Protein AF-A0A7D4UAX0-F1 (afdb_monomer)

Structure (mmCIF, N/CA/C/O backbone):
data_AF-A0A7D4UAX0-F1
#
_entry.id   AF-A0A7D4UAX0-F1
#
loop_
_atom_site.group_PDB
_atom_site.id
_atom_site.type_symbol
_atom_site.label_atom_id
_atom_site.label_alt_id
_atom_site.label_comp_id
_atom_site.label_asym_id
_atom_site.label_entity_id
_atom_site.label_seq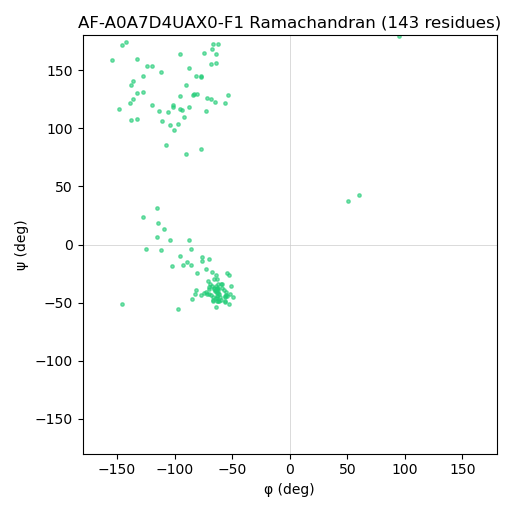_id
_atom_site.pdbx_PDB_ins_code
_atom_site.Cartn_x
_atom_site.Cartn_y
_atom_site.Cartn_z
_atom_site.occupancy
_atom_site.B_iso_or_equiv
_atom_site.auth_seq_id
_atom_site.auth_comp_id
_atom_site.auth_asym_id
_atom_site.auth_atom_id
_atom_site.pdbx_PDB_model_num
ATOM 1 N N . MET A 1 1 ? -8.454 -6.623 4.254 1.00 86.38 1 MET A N 1
ATOM 2 C CA . MET A 1 1 ? -8.194 -5.304 4.872 1.00 86.38 1 MET A CA 1
ATOM 3 C C . MET A 1 1 ? -7.382 -4.370 3.977 1.00 86.38 1 MET A C 1
ATOM 5 O O . MET A 1 1 ? -7.781 -3.227 3.828 1.00 86.38 1 MET A O 1
ATOM 9 N N . ILE A 1 2 ? -6.263 -4.791 3.377 1.00 95.50 2 ILE A N 1
ATOM 10 C CA . ILE A 1 2 ? -5.575 -3.986 2.348 1.00 95.50 2 ILE A CA 1
ATOM 11 C C . ILE A 1 2 ? -6.137 -4.374 0.982 1.00 95.50 2 ILE A C 1
ATOM 13 O O . ILE A 1 2 ? -6.383 -5.553 0.738 1.00 95.50 2 ILE A O 1
ATOM 17 N N . GLY A 1 3 ? -6.386 -3.392 0.125 1.00 96.31 3 GLY A N 1
ATOM 18 C CA . GLY A 1 3 ? -6.775 -3.619 -1.260 1.00 96.31 3 GLY A CA 1
ATOM 19 C C . GLY A 1 3 ? -5.970 -2.744 -2.200 1.00 96.31 3 GLY A C 1
ATOM 20 O O . GLY A 1 3 ? -5.427 -1.712 -1.803 1.00 96.31 3 GLY A O 1
ATOM 21 N N . TYR A 1 4 ? -5.936 -3.151 -3.462 1.00 97.50 4 TYR A N 1
ATOM 22 C CA . TYR A 1 4 ? -5.143 -2.503 -4.492 1.00 97.50 4 TYR A CA 1
ATOM 23 C C . TYR A 1 4 ? -6.010 -2.159 -5.699 1.00 97.50 4 TYR A C 1
ATOM 25 O O . TYR A 1 4 ? -6.932 -2.891 -6.054 1.00 97.50 4 TYR A O 1
ATOM 33 N N . TYR A 1 5 ? -5.706 -1.034 -6.330 1.00 96.25 5 TYR A N 1
ATOM 34 C CA . TYR A 1 5 ? -6.301 -0.582 -7.580 1.00 96.25 5 TYR A CA 1
ATOM 35 C C . TYR A 1 5 ? -5.192 -0.008 -8.457 1.00 96.25 5 TYR A C 1
ATOM 37 O O . TYR A 1 5 ? -4.342 0.724 -7.959 1.00 96.25 5 TYR A O 1
ATOM 45 N N . ILE A 1 6 ? -5.201 -0.323 -9.751 1.00 95.12 6 ILE A N 1
ATOM 46 C CA . ILE A 1 6 ? -4.217 0.175 -10.714 1.00 95.12 6 ILE A CA 1
ATOM 47 C C . ILE A 1 6 ? -4.959 0.975 -11.784 1.00 95.12 6 ILE A C 1
ATOM 49 O O . ILE A 1 6 ? -5.820 0.443 -12.479 1.00 95.12 6 ILE A O 1
ATOM 53 N N . SER A 1 7 ? -4.605 2.251 -11.914 1.00 92.75 7 SER A N 1
ATOM 54 C CA . SER A 1 7 ? -4.995 3.131 -13.011 1.00 92.75 7 SER A CA 1
ATOM 55 C C . SER A 1 7 ? -3.832 3.244 -13.985 1.00 92.75 7 SER A C 1
ATOM 57 O O . SER A 1 7 ? -2.767 3.747 -13.628 1.00 92.75 7 SER A O 1
ATOM 59 N N . CYS A 1 8 ? -4.039 2.806 -15.217 1.00 87.56 8 CYS A N 1
ATOM 60 C CA . CYS A 1 8 ? -3.039 2.812 -16.276 1.00 87.56 8 CYS A CA 1
ATOM 61 C C . CYS A 1 8 ? -3.739 2.864 -17.639 1.00 87.56 8 CYS A 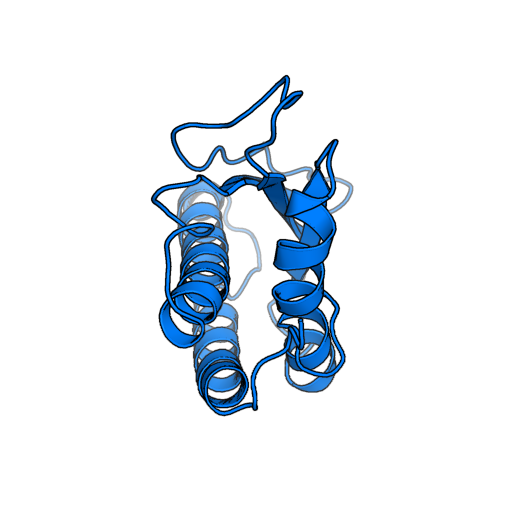C 1
ATOM 63 O O . CYS A 1 8 ? -4.911 2.498 -17.740 1.00 87.56 8 CYS A O 1
ATOM 65 N N . SER A 1 9 ? -3.034 3.311 -18.675 1.00 75.12 9 SER A N 1
ATOM 66 C CA . SER A 1 9 ? -3.597 3.470 -20.023 1.00 75.12 9 SER A CA 1
ATOM 67 C C . SER A 1 9 ? -2.831 2.738 -21.129 1.00 75.12 9 SER A C 1
ATOM 69 O O . SER A 1 9 ? -3.313 2.728 -22.255 1.00 75.12 9 SER A O 1
ATOM 71 N N . ASP A 1 10 ? -1.702 2.089 -20.818 1.00 80.25 10 ASP A N 1
ATOM 72 C CA . ASP A 1 10 ? -0.757 1.550 -21.810 1.00 80.25 10 ASP A CA 1
ATOM 73 C C . ASP A 1 10 ? -0.140 0.201 -21.389 1.00 80.25 10 ASP A C 1
ATOM 75 O O . ASP A 1 10 ? -0.301 -0.233 -20.248 1.00 80.25 10 ASP A O 1
ATOM 79 N N . GLU A 1 11 ? 0.640 -0.416 -22.287 1.00 77.25 11 GLU A N 1
ATOM 80 C CA . GLU A 1 11 ? 1.391 -1.682 -22.100 1.00 77.25 11 GLU A CA 1
ATOM 81 C C . GLU A 1 11 ? 2.298 -1.687 -20.857 1.00 77.25 11 GLU A C 1
ATOM 83 O O . GLU A 1 11 ? 2.530 -2.723 -20.239 1.00 77.25 11 GLU A O 1
ATOM 88 N N . VAL A 1 12 ? 2.738 -0.507 -20.407 1.00 80.25 12 VAL A N 1
ATOM 89 C CA . VAL A 1 12 ? 3.483 -0.315 -19.148 1.00 80.25 12 VAL A CA 1
ATOM 90 C C . VAL A 1 12 ? 2.726 -0.889 -17.940 1.00 80.25 12 VAL A C 1
ATOM 92 O O . VAL A 1 12 ? 3.315 -1.273 -16.928 1.00 80.25 12 VAL A O 1
ATOM 95 N N . CYS A 1 13 ? 1.403 -0.991 -18.044 1.00 83.88 13 CYS A N 1
ATOM 96 C CA . CYS A 1 13 ? 0.569 -1.592 -17.024 1.00 83.88 13 CYS A CA 1
ATOM 97 C C . CYS A 1 13 ? 0.789 -3.093 -16.862 1.00 83.88 13 CYS A C 1
ATOM 99 O O . CYS A 1 13 ? 0.718 -3.602 -15.744 1.00 83.88 13 CYS A O 1
ATOM 101 N N . ASP A 1 14 ? 1.059 -3.795 -17.958 1.00 87.56 14 ASP A N 1
ATOM 102 C CA . ASP A 1 14 ? 1.270 -5.240 -17.937 1.00 87.56 14 ASP A CA 1
ATOM 103 C C . ASP A 1 14 ? 2.618 -5.592 -17.301 1.00 87.56 14 ASP A C 1
ATOM 105 O O . ASP A 1 14 ? 2.757 -6.663 -16.718 1.00 87.56 14 ASP A O 1
ATOM 109 N N . MET A 1 15 ? 3.548 -4.631 -17.262 1.00 88.69 15 MET A N 1
ATOM 110 C CA . MET A 1 15 ? 4.745 -4.712 -16.430 1.00 88.69 15 MET A CA 1
ATOM 111 C C . MET A 1 15 ? 4.431 -4.523 -14.938 1.00 88.69 15 MET A C 1
ATOM 113 O O . MET A 1 15 ? 4.986 -5.233 -14.115 1.00 88.69 15 MET A O 1
ATOM 117 N N . PHE A 1 16 ? 3.544 -3.601 -14.540 1.00 93.31 16 PHE A N 1
ATOM 118 C CA . PHE A 1 16 ? 3.290 -3.331 -13.110 1.00 93.31 16 PHE A CA 1
ATOM 119 C C . PHE A 1 16 ? 2.329 -4.335 -12.445 1.00 93.31 16 PHE A C 1
ATOM 121 O O . PHE A 1 16 ? 2.529 -4.725 -11.294 1.00 93.31 16 PHE A O 1
ATOM 128 N N . LYS A 1 17 ? 1.276 -4.773 -13.150 1.00 94.06 17 LYS A N 1
ATOM 129 C CA . LYS A 1 17 ? 0.224 -5.652 -12.599 1.00 94.06 17 LYS A CA 1
ATOM 130 C C . LYS A 1 17 ? 0.757 -6.919 -11.912 1.00 94.06 17 LYS A C 1
ATOM 132 O O . LYS A 1 17 ? 0.226 -7.234 -10.846 1.00 94.06 17 LYS A O 1
ATOM 137 N N . PRO A 1 18 ? 1.761 -7.649 -12.439 1.00 94.50 18 PRO A N 1
ATOM 138 C CA . PRO A 1 18 ? 2.213 -8.899 -11.827 1.00 94.50 18 PRO A CA 1
ATOM 139 C C . PRO A 1 18 ? 2.801 -8.726 -10.424 1.00 94.50 18 PRO A C 1
ATOM 141 O O . PRO A 1 18 ? 2.632 -9.608 -9.585 1.00 94.50 18 PRO A O 1
ATOM 144 N N . TYR A 1 19 ? 3.398 -7.571 -10.120 1.00 95.38 19 TYR A N 1
ATOM 145 C CA . TYR A 1 19 ? 3.893 -7.259 -8.774 1.00 95.38 19 TYR A CA 1
ATOM 146 C C . TYR A 1 19 ? 2.759 -7.099 -7.754 1.00 95.38 19 TYR A C 1
ATOM 148 O O . TYR A 1 19 ? 2.962 -7.291 -6.558 1.00 95.38 19 TYR A O 1
ATOM 156 N N . VAL A 1 20 ? 1.544 -6.781 -8.213 1.00 95.69 20 VAL A N 1
ATOM 157 C CA . VAL A 1 20 ? 0.366 -6.663 -7.349 1.00 95.69 20 VAL A CA 1
ATOM 158 C C . VAL A 1 20 ? -0.457 -7.948 -7.361 1.00 95.69 20 VAL A C 1
ATOM 160 O O . VAL A 1 20 ? -0.663 -8.533 -6.304 1.00 95.69 20 VAL A O 1
ATOM 163 N N . TRP A 1 21 ? -0.883 -8.419 -8.535 1.00 94.69 21 TRP A N 1
ATOM 164 C CA . TRP A 1 21 ? -1.854 -9.515 -8.698 1.00 94.69 21 TRP A CA 1
ATOM 165 C C . TRP A 1 21 ? -1.300 -10.772 -9.372 1.00 94.69 21 TRP A C 1
ATOM 167 O O . TRP A 1 21 ? -2.058 -11.690 -9.680 1.00 94.69 21 TRP A O 1
ATOM 177 N N . GLY A 1 22 ? 0.004 -10.836 -9.637 1.00 91.75 22 GLY A N 1
ATOM 178 C CA . GLY A 1 22 ? 0.623 -12.056 -10.143 1.00 91.75 22 GLY A CA 1
ATOM 179 C C . GLY A 1 22 ? 0.506 -13.211 -9.144 1.00 91.75 22 GLY A C 1
ATOM 180 O O . GLY A 1 22 ? 0.131 -13.033 -7.980 1.00 91.75 22 GLY A O 1
ATOM 181 N N . LYS A 1 23 ? 0.905 -14.411 -9.577 1.00 90.25 23 LYS A N 1
ATOM 182 C CA . LYS A 1 23 ? 0.948 -15.611 -8.719 1.00 90.25 23 LYS A CA 1
ATOM 183 C C . LYS A 1 23 ? 1.699 -15.365 -7.402 1.00 90.25 23 LYS A C 1
ATOM 185 O O . LYS A 1 23 ? 1.308 -15.890 -6.367 1.00 90.25 23 LYS A O 1
ATOM 190 N N . HIS A 1 24 ? 2.749 -14.550 -7.465 1.00 90.69 24 HIS A N 1
ATOM 191 C CA . HIS A 1 24 ? 3.554 -14.125 -6.322 1.00 90.69 24 HIS A CA 1
ATOM 192 C C . HIS A 1 24 ? 3.444 -12.617 -6.053 1.00 90.69 24 HIS A C 1
ATOM 194 O O . HIS A 1 24 ? 4.306 -12.061 -5.389 1.00 90.69 24 HIS A O 1
ATOM 200 N N . GLY A 1 25 ? 2.412 -11.949 -6.580 1.00 93.75 25 GLY A N 1
ATOM 201 C CA . GLY A 1 25 ? 2.159 -10.525 -6.358 1.00 93.75 25 GLY A CA 1
ATOM 202 C C . GLY A 1 25 ? 1.756 -10.227 -4.912 1.00 93.75 25 GLY A C 1
ATOM 203 O O . GLY A 1 25 ? 1.219 -11.095 -4.220 1.00 93.75 25 GLY A O 1
ATOM 204 N N . ILE A 1 26 ? 1.991 -8.996 -4.451 1.00 95.19 26 ILE A N 1
ATOM 205 C CA . ILE A 1 26 ? 1.802 -8.635 -3.041 1.00 95.19 26 ILE A CA 1
ATOM 206 C C . ILE A 1 26 ? 0.363 -8.869 -2.558 1.00 95.19 26 ILE A C 1
ATOM 208 O O . ILE A 1 26 ? 0.176 -9.333 -1.441 1.00 95.19 26 ILE A O 1
ATOM 212 N N . ASP A 1 27 ? -0.658 -8.614 -3.385 1.00 95.56 27 ASP A N 1
ATOM 213 C CA . ASP A 1 27 ? -2.066 -8.823 -3.014 1.00 95.56 27 ASP A CA 1
ATOM 214 C C . ASP A 1 27 ? -2.343 -10.304 -2.747 1.00 95.56 27 ASP A C 1
ATOM 216 O O . ASP A 1 27 ? -3.000 -10.652 -1.766 1.00 95.56 27 ASP A O 1
ATOM 220 N N . THR A 1 28 ? -1.785 -11.175 -3.590 1.00 92.62 28 THR A N 1
ATOM 221 C CA . THR A 1 28 ? -1.898 -12.628 -3.456 1.00 92.62 28 THR A CA 1
ATOM 222 C C . THR A 1 28 ? -1.270 -13.096 -2.146 1.00 92.62 28 THR A C 1
ATOM 224 O O . THR A 1 28 ? -1.916 -13.813 -1.385 1.00 92.62 28 THR A O 1
ATOM 227 N N . VAL A 1 29 ? -0.046 -12.648 -1.843 1.00 93.06 29 VAL A N 1
ATOM 228 C CA . VAL A 1 29 ? 0.657 -13.045 -0.613 1.00 93.06 29 VAL A CA 1
ATOM 229 C C . VAL A 1 29 ? -0.053 -12.488 0.630 1.00 93.06 29 VAL A C 1
ATOM 231 O O . VAL A 1 29 ? -0.307 -13.223 1.583 1.00 93.06 29 VAL A O 1
ATOM 234 N N . MET A 1 30 ? -0.457 -11.215 0.612 1.00 93.94 30 MET A N 1
ATOM 235 C CA . MET A 1 30 ? -1.133 -10.566 1.743 1.00 93.94 30 MET A CA 1
ATOM 236 C C . MET A 1 30 ? -2.485 -11.209 2.068 1.00 93.94 30 MET A C 1
ATOM 238 O O . MET A 1 30 ? -2.830 -11.341 3.239 1.00 93.94 30 MET A O 1
ATOM 242 N N . LYS A 1 31 ? -3.252 -11.639 1.060 1.00 91.81 31 LYS A N 1
ATOM 243 C CA . LYS A 1 31 ? -4.541 -12.323 1.272 1.00 91.81 31 LYS A CA 1
ATOM 244 C C . LYS A 1 31 ? -4.407 -13.685 1.946 1.00 91.81 31 LYS A C 1
ATOM 246 O O . LYS A 1 31 ? -5.347 -14.107 2.612 1.00 91.81 31 LYS A O 1
ATOM 251 N N . ILE A 1 32 ? -3.284 -14.370 1.741 1.00 89.00 32 ILE A N 1
ATOM 252 C CA . ILE A 1 32 ? -3.023 -15.689 2.326 1.00 89.00 32 ILE A CA 1
ATOM 253 C C . ILE A 1 32 ? -2.522 -15.543 3.766 1.00 89.00 32 ILE A C 1
ATOM 255 O O . ILE A 1 32 ? -2.953 -16.281 4.646 1.00 89.00 32 ILE A O 1
ATOM 259 N N . GLU A 1 33 ? -1.624 -14.586 3.998 1.00 89.19 33 GLU A N 1
ATOM 260 C CA . GLU A 1 33 ? -0.794 -14.554 5.206 1.00 89.19 33 GLU A CA 1
ATOM 261 C C . GLU A 1 33 ? -1.245 -13.562 6.289 1.00 89.19 33 GLU A C 1
ATOM 263 O O . GLU A 1 33 ? -0.793 -13.664 7.436 1.00 89.19 33 GLU A O 1
ATOM 268 N N . LEU A 1 34 ? -2.075 -12.567 5.953 1.00 91.12 34 LEU A N 1
ATOM 269 C CA . LEU A 1 34 ? -2.549 -11.589 6.935 1.00 91.12 34 LEU A CA 1
ATOM 270 C C . LEU A 1 34 ? -3.719 -12.133 7.759 1.00 91.12 34 LEU A C 1
ATOM 272 O O . LEU A 1 34 ? -4.606 -12.828 7.267 1.00 91.12 34 LEU A O 1
ATOM 276 N N . SER A 1 35 ? -3.745 -11.735 9.030 1.00 83.06 35 SER A N 1
ATOM 277 C CA . SER A 1 35 ? -4.888 -11.953 9.914 1.00 83.06 35 SER A CA 1
ATOM 278 C C . SER A 1 35 ? -6.096 -11.113 9.467 1.00 83.06 35 SER A C 1
ATOM 280 O O . SER A 1 35 ? -5.981 -10.196 8.660 1.00 83.06 35 SER A O 1
ATOM 282 N N . ASN A 1 36 ? -7.276 -11.391 10.020 1.00 80.31 36 ASN A N 1
ATOM 283 C CA . ASN A 1 36 ? -8.447 -10.514 9.893 1.00 80.31 36 ASN A CA 1
ATOM 284 C C . ASN A 1 36 ? -8.725 -9.704 11.171 1.00 80.31 36 ASN A C 1
ATOM 286 O O . ASN A 1 36 ? -9.712 -8.977 11.234 1.00 80.31 36 ASN A O 1
ATOM 290 N N . ASP A 1 37 ? -7.866 -9.816 12.186 1.00 89.94 37 ASP A N 1
ATOM 291 C CA . ASP A 1 37 ? -8.060 -9.187 13.492 1.00 89.94 37 ASP A CA 1
ATOM 292 C C . ASP A 1 37 ? -7.105 -8.001 13.702 1.00 89.94 37 ASP A C 1
ATOM 294 O O . ASP A 1 37 ? -6.024 -8.142 14.281 1.00 89.94 37 ASP A O 1
ATOM 298 N N . TYR A 1 38 ? -7.517 -6.828 13.218 1.00 94.62 38 TYR A N 1
ATOM 299 C CA . TYR A 1 38 ? -6.791 -5.557 13.360 1.00 94.62 38 TYR A CA 1
ATOM 300 C C . TYR A 1 38 ? -7.677 -4.441 13.929 1.00 94.62 38 TYR A C 1
ATOM 302 O O . TYR A 1 38 ? -7.421 -3.256 13.713 1.00 94.62 38 TYR A O 1
ATOM 310 N N . GLY A 1 39 ? -8.738 -4.814 14.643 1.00 94.38 39 GLY A N 1
ATOM 311 C CA . GLY A 1 39 ? -9.780 -3.899 15.098 1.00 94.38 39 GLY A CA 1
ATOM 312 C C . GLY A 1 39 ? -10.987 -3.842 14.159 1.00 94.38 39 GLY A C 1
ATOM 313 O O . GLY A 1 39 ? -11.068 -4.544 13.155 1.00 94.38 39 GLY A O 1
ATOM 314 N N . THR A 1 40 ? -11.971 -3.024 14.529 1.00 95.19 40 THR A N 1
ATOM 315 C CA . THR A 1 40 ? -13.318 -3.032 13.931 1.00 95.19 40 THR A CA 1
ATOM 316 C C . THR A 1 40 ? -13.639 -1.793 13.106 1.00 95.19 40 THR A C 1
ATOM 318 O O . THR A 1 40 ? -14.725 -1.716 12.533 1.00 95.19 40 THR A O 1
ATOM 321 N N . ASP A 1 41 ? -12.752 -0.796 13.081 1.00 96.25 41 ASP A N 1
ATOM 322 C CA . ASP A 1 41 ? -13.016 0.519 12.478 1.00 96.25 41 ASP A CA 1
ATOM 323 C C . ASP A 1 41 ? -12.241 0.778 11.179 1.00 96.25 41 ASP A C 1
ATOM 325 O O . ASP A 1 41 ? -12.210 1.905 10.689 1.00 96.25 41 ASP A O 1
ATOM 329 N N . LEU A 1 42 ? -11.646 -0.262 10.594 1.00 95.06 42 LEU A N 1
ATOM 330 C CA . LEU A 1 42 ? -11.053 -0.213 9.261 1.00 95.06 42 LEU A CA 1
ATOM 331 C C . LEU A 1 42 ? -11.392 -1.489 8.493 1.00 95.06 42 LEU A C 1
ATOM 333 O O . LEU A 1 42 ? -10.832 -2.547 8.762 1.00 95.06 42 LEU A O 1
ATOM 337 N N . ASN A 1 43 ? -12.285 -1.373 7.517 1.00 95.06 43 ASN A N 1
ATOM 338 C CA . ASN A 1 43 ? -12.624 -2.472 6.621 1.00 95.06 43 ASN A CA 1
ATOM 339 C C . ASN A 1 43 ? -11.628 -2.540 5.454 1.00 95.06 43 ASN A C 1
ATOM 341 O O . ASN A 1 43 ? -11.099 -3.615 5.147 1.00 95.06 43 ASN A O 1
ATOM 345 N N . LEU A 1 44 ? -11.341 -1.390 4.828 1.00 96.25 44 LEU A N 1
ATOM 346 C CA . LEU A 1 44 ? -10.450 -1.301 3.674 1.00 96.25 44 LEU A CA 1
ATOM 347 C C . LEU A 1 44 ? -9.464 -0.125 3.753 1.00 96.25 44 LEU A C 1
ATOM 349 O O . LEU A 1 44 ? -9.841 1.045 3.812 1.00 96.25 44 LEU A O 1
ATOM 353 N N . LEU A 1 45 ? -8.179 -0.443 3.628 1.00 97.38 45 LEU A N 1
ATOM 354 C CA . LEU A 1 45 ? -7.137 0.472 3.176 1.00 97.38 45 LEU A CA 1
ATOM 355 C C . LEU A 1 45 ? -6.903 0.224 1.681 1.00 97.38 45 LEU A C 1
ATOM 357 O O . LEU A 1 45 ? -6.285 -0.773 1.314 1.00 97.38 45 LEU A O 1
ATOM 361 N N . LEU A 1 46 ? -7.404 1.111 0.819 1.00 98.25 46 LEU A N 1
ATOM 362 C CA . LEU A 1 46 ? -7.266 0.982 -0.633 1.00 98.25 46 LEU A CA 1
ATOM 363 C C . LEU A 1 46 ? -6.067 1.784 -1.146 1.00 98.25 46 LEU A C 1
ATOM 365 O O . LEU A 1 46 ? -6.072 3.016 -1.103 1.00 98.25 46 LEU A O 1
ATOM 369 N N . ILE A 1 47 ? -5.081 1.089 -1.700 1.00 98.44 47 ILE A N 1
ATOM 370 C CA . ILE A 1 47 ? -3.924 1.678 -2.369 1.00 98.44 47 ILE A CA 1
ATOM 371 C C . ILE A 1 47 ? -4.227 1.775 -3.864 1.00 98.44 47 ILE A C 1
ATOM 373 O O . ILE A 1 47 ? -4.420 0.773 -4.545 1.00 98.44 47 ILE A O 1
ATOM 377 N N . GLN A 1 48 ? -4.296 2.999 -4.371 1.00 97.88 48 GLN A N 1
ATOM 378 C CA . GLN A 1 48 ? -4.571 3.315 -5.766 1.00 97.88 48 GLN A CA 1
ATOM 379 C C . GLN A 1 48 ? -3.268 3.723 -6.452 1.00 97.88 48 GLN A C 1
ATOM 381 O O . GLN A 1 48 ? -2.794 4.846 -6.279 1.00 97.88 48 GLN A O 1
ATOM 386 N N . TYR A 1 49 ? -2.696 2.820 -7.234 1.00 97.25 49 TYR A N 1
ATOM 387 C CA . TYR A 1 49 ? -1.537 3.096 -8.065 1.00 97.25 49 TYR A CA 1
ATOM 388 C C . TYR A 1 49 ? -1.960 3.798 -9.351 1.00 97.25 49 TYR A C 1
ATOM 390 O O . TYR A 1 49 ? -2.852 3.335 -10.057 1.00 97.25 49 TYR A O 1
ATOM 398 N N . TYR A 1 50 ? -1.302 4.906 -9.663 1.00 95.50 50 TYR A N 1
ATOM 399 C CA . TYR A 1 50 ? -1.436 5.621 -10.924 1.00 95.50 50 TYR A CA 1
ATOM 400 C C . TYR A 1 50 ? -0.136 5.449 -11.685 1.00 95.50 50 TYR A C 1
ATOM 402 O O . TYR A 1 50 ? 0.888 6.004 -11.290 1.00 95.50 50 TYR A O 1
ATOM 410 N N . VAL A 1 51 ? -0.173 4.622 -12.723 1.00 94.31 51 VAL A N 1
ATOM 411 C CA . VAL A 1 51 ? 1.020 4.239 -13.470 1.00 94.31 51 VAL A CA 1
ATOM 412 C C . VAL A 1 51 ? 1.333 5.298 -14.513 1.00 94.31 51 VAL A C 1
ATOM 414 O O . VAL A 1 51 ? 0.459 5.724 -15.273 1.00 94.31 51 VAL A O 1
ATOM 417 N N . GLU A 1 52 ? 2.579 5.760 -14.510 1.00 92.25 52 GLU A N 1
ATOM 418 C CA . GLU A 1 52 ? 3.093 6.652 -15.533 1.00 92.25 52 GLU A CA 1
ATOM 419 C C . GLU A 1 52 ? 3.113 5.907 -16.869 1.00 92.25 52 GLU A C 1
ATOM 421 O O . GLU A 1 52 ? 3.689 4.835 -17.021 1.00 92.25 52 GLU A O 1
ATOM 426 N N . GLY A 1 53 ? 2.425 6.479 -17.844 1.00 87.19 53 GLY A N 1
ATOM 427 C CA . GLY A 1 53 ? 2.273 5.935 -19.182 1.00 87.19 53 GLY A CA 1
ATOM 428 C C . GLY A 1 53 ? 2.218 7.077 -20.180 1.00 87.19 53 GLY A C 1
ATOM 429 O O . GLY A 1 53 ? 2.125 8.249 -19.799 1.00 87.19 53 GLY A O 1
ATOM 430 N N . LYS A 1 54 ? 2.246 6.737 -21.464 1.00 80.50 54 LYS A N 1
ATOM 431 C CA . LYS A 1 54 ? 2.212 7.702 -22.564 1.00 80.50 54 LYS A CA 1
ATOM 432 C C . LYS A 1 54 ? 0.950 8.565 -22.519 1.00 80.50 54 LYS A C 1
ATOM 434 O O . LYS A 1 54 ? 1.019 9.745 -22.851 1.00 80.50 54 LYS A O 1
ATOM 439 N N . PHE A 1 55 ? -0.173 7.997 -22.075 1.00 75.44 55 PHE A N 1
ATOM 440 C CA . PHE A 1 55 ? -1.454 8.702 -21.952 1.00 75.44 55 PHE A CA 1
ATOM 441 C C . PHE A 1 55 ? -1.936 8.834 -20.499 1.00 75.44 55 PHE A C 1
ATOM 443 O O . PHE A 1 55 ? -3.139 8.778 -20.235 1.00 75.44 55 PHE A O 1
ATOM 450 N N . SER A 1 56 ? -1.030 8.934 -19.520 1.00 74.75 56 SER A N 1
ATOM 451 C CA . SER A 1 56 ? -1.440 9.105 -18.120 1.00 74.75 56 SER A CA 1
ATOM 452 C C . SER A 1 56 ? -1.969 10.524 -17.876 1.00 74.75 56 SER A C 1
ATOM 454 O O . SER A 1 56 ? -1.230 11.501 -17.966 1.00 74.75 56 SER A O 1
ATOM 456 N N . ASN A 1 57 ? -3.261 10.643 -17.555 1.00 71.62 57 ASN A N 1
ATOM 457 C CA . ASN A 1 57 ? -3.921 11.935 -17.313 1.00 71.62 57 ASN A CA 1
ATOM 458 C C . ASN A 1 57 ? -3.778 12.433 -15.866 1.00 71.62 57 ASN A C 1
ATOM 460 O O . ASN A 1 57 ? -4.030 13.603 -15.582 1.00 71.62 57 ASN A O 1
ATOM 464 N N . TYR A 1 58 ? -3.419 11.550 -14.931 1.00 83.62 58 TYR A N 1
ATOM 465 C CA . TYR A 1 58 ? -3.263 11.891 -13.522 1.00 83.62 58 TYR A CA 1
ATOM 466 C C . TYR A 1 58 ? -2.172 11.035 -12.882 1.00 83.62 58 TYR A C 1
ATOM 468 O O . TYR A 1 58 ? -2.322 9.821 -12.761 1.00 83.62 58 TYR A O 1
ATOM 476 N N . LEU A 1 59 ? -1.107 11.694 -12.424 1.00 90.19 59 LEU A N 1
ATOM 477 C CA . LEU A 1 59 ? 0.019 11.082 -11.727 1.00 90.19 59 LEU A CA 1
ATOM 478 C C . LEU A 1 59 ? 0.330 11.916 -10.471 1.00 90.19 59 LEU A C 1
ATOM 480 O O . LEU A 1 59 ? 0.792 13.054 -10.589 1.00 90.19 59 LEU A O 1
ATOM 484 N N . PRO A 1 60 ? 0.028 11.425 -9.257 1.00 91.12 60 PRO A N 1
ATOM 485 C CA . PRO A 1 60 ? 0.315 12.171 -8.041 1.00 91.12 60 PRO A CA 1
ATOM 486 C C . PRO A 1 60 ? 1.827 12.177 -7.773 1.00 91.12 60 PRO A C 1
ATOM 488 O O . PRO A 1 60 ? 2.450 11.123 -7.702 1.00 91.12 60 PRO A O 1
ATOM 491 N N . ILE A 1 61 ? 2.396 13.375 -7.605 1.00 89.06 61 ILE A N 1
ATOM 492 C CA . ILE A 1 61 ? 3.828 13.577 -7.310 1.00 89.06 61 ILE A CA 1
ATOM 493 C C . ILE A 1 61 ? 4.189 13.011 -5.929 1.00 89.06 61 ILE A C 1
ATOM 495 O O . ILE A 1 61 ? 5.238 12.403 -5.755 1.00 89.06 61 ILE A O 1
ATOM 499 N N . GLU A 1 62 ? 3.290 13.180 -4.961 1.00 93.31 62 GLU A N 1
ATOM 500 C CA . GLU A 1 62 ? 3.405 12.639 -3.609 1.00 93.31 62 GLU A CA 1
ATOM 501 C C . GLU A 1 62 ? 2.171 11.791 -3.276 1.00 93.31 62 GLU A C 1
ATOM 503 O O . GLU A 1 62 ? 1.089 12.060 -3.816 1.00 93.31 62 GLU A O 1
ATOM 508 N N . PRO A 1 63 ? 2.284 10.804 -2.368 1.00 96.19 63 PRO A N 1
ATOM 509 C CA . PRO A 1 63 ? 1.143 10.009 -1.938 1.00 96.19 63 PRO A CA 1
ATOM 510 C C . PRO A 1 63 ? 0.005 10.880 -1.391 1.00 96.19 63 PRO A C 1
ATOM 512 O O . PRO A 1 63 ? 0.178 11.614 -0.417 1.00 96.19 63 PRO A O 1
ATOM 515 N N . LYS A 1 64 ? -1.190 10.785 -1.984 1.00 96.31 64 LYS A N 1
ATOM 516 C CA . LYS A 1 64 ? -2.356 11.578 -1.563 1.00 96.31 64 LYS A CA 1
ATOM 517 C C . LYS A 1 64 ? -3.355 10.726 -0.806 1.00 96.31 64 LYS A C 1
ATOM 519 O O . LYS A 1 64 ? -3.993 9.845 -1.375 1.00 96.31 64 LYS A O 1
ATOM 524 N N . LEU A 1 65 ? -3.527 11.029 0.475 1.00 95.56 65 LEU A N 1
ATOM 525 C CA . LEU A 1 65 ? -4.433 10.303 1.356 1.00 95.56 65 LEU A CA 1
ATOM 526 C C . LEU A 1 65 ? -5.855 10.885 1.303 1.00 95.56 65 LEU A C 1
ATOM 528 O O . LEU A 1 65 ? -6.095 12.030 1.700 1.00 95.56 65 LEU A O 1
ATOM 532 N N . GLY A 1 66 ? -6.813 10.071 0.873 1.00 94.75 66 GLY A N 1
ATOM 533 C CA . GLY A 1 66 ? -8.238 10.380 0.859 1.00 94.75 66 GLY A CA 1
ATOM 534 C C . GLY A 1 66 ? -8.835 10.523 2.260 1.00 94.75 66 GLY A C 1
ATOM 535 O O . GLY A 1 66 ? -8.180 10.306 3.284 1.00 94.75 66 GLY A O 1
ATOM 536 N N . ASN A 1 67 ? -10.092 10.956 2.331 1.00 95.75 67 ASN A N 1
ATOM 537 C CA . ASN A 1 67 ? -10.813 11.046 3.598 1.00 95.75 67 ASN A CA 1
ATOM 538 C C . ASN A 1 67 ? -11.287 9.665 4.051 1.00 95.75 67 ASN A C 1
ATOM 540 O O . ASN A 1 67 ? -11.691 8.844 3.233 1.00 95.75 67 ASN A O 1
ATOM 544 N N . TYR A 1 68 ? -11.269 9.444 5.365 1.00 96.94 68 TYR A N 1
ATOM 545 C CA . TYR A 1 68 ? -11.878 8.261 5.960 1.00 96.94 68 TYR A CA 1
ATOM 546 C C . TYR A 1 68 ? -13.395 8.326 5.812 1.00 96.94 68 TYR A C 1
ATOM 548 O O . TYR A 1 68 ? -14.020 9.303 6.240 1.00 96.94 68 TYR A O 1
ATOM 556 N N . LYS A 1 69 ? -13.971 7.284 5.218 1.00 96.12 69 LYS A N 1
ATOM 557 C CA . LYS A 1 69 ? -15.412 7.123 5.043 1.00 96.12 69 LYS A CA 1
ATOM 558 C C . LYS A 1 69 ? -15.957 6.349 6.233 1.00 96.12 69 LYS A C 1
ATOM 560 O O . LYS A 1 69 ? -15.695 5.162 6.361 1.00 96.12 69 LYS A O 1
ATOM 565 N N . LYS A 1 70 ? -16.712 7.018 7.108 1.00 94.06 70 LYS A N 1
ATOM 566 C CA . LYS A 1 70 ? -17.225 6.409 8.347 1.00 94.06 70 LYS A CA 1
ATOM 567 C C . LYS A 1 70 ? -18.190 5.250 8.083 1.00 94.06 70 LYS A C 1
ATOM 569 O O . LYS A 1 70 ? -18.131 4.264 8.807 1.00 94.06 70 LYS A O 1
ATOM 574 N N . ASP A 1 71 ? -19.029 5.371 7.057 1.00 95.12 71 ASP A N 1
ATOM 575 C CA . ASP A 1 71 ? -20.083 4.390 6.774 1.00 95.12 71 ASP A CA 1
ATOM 576 C C . ASP A 1 71 ? -19.514 3.078 6.230 1.00 95.12 71 ASP A C 1
ATOM 578 O O . ASP A 1 71 ? -19.920 2.004 6.661 1.00 95.12 71 ASP A O 1
ATOM 582 N N . SER A 1 72 ? -18.535 3.161 5.323 1.00 96.00 72 SER A N 1
ATOM 583 C CA . SER A 1 72 ? -17.872 1.977 4.767 1.00 96.00 72 SER A CA 1
ATOM 584 C C . SER A 1 72 ? -16.650 1.528 5.573 1.00 96.00 72 SER A C 1
ATOM 586 O O . SER A 1 72 ? -16.234 0.383 5.445 1.00 96.00 72 SER A O 1
ATOM 588 N N . LYS A 1 73 ? -16.140 2.392 6.463 1.00 96.31 73 LYS A N 1
ATOM 589 C CA . LYS A 1 73 ? -14.911 2.231 7.258 1.00 96.31 73 LYS A CA 1
ATOM 590 C C . LYS A 1 73 ? -13.659 2.084 6.399 1.00 96.31 73 LYS A C 1
ATOM 592 O O . LYS A 1 73 ? -12.779 1.285 6.706 1.00 96.31 73 LYS A O 1
ATOM 597 N N . ASP A 1 74 ? -13.569 2.895 5.350 1.00 96.50 74 ASP A N 1
ATOM 598 C CA . ASP A 1 74 ? -12.484 2.803 4.376 1.00 96.50 74 ASP A CA 1
ATOM 599 C C . ASP A 1 74 ? -11.663 4.082 4.296 1.00 96.50 74 ASP A C 1
ATOM 601 O O . ASP A 1 74 ? -12.155 5.195 4.514 1.00 96.50 74 ASP A O 1
ATOM 605 N N . ILE A 1 75 ? -10.409 3.928 3.893 1.00 97.06 75 ILE A N 1
ATOM 606 C CA . ILE A 1 75 ? -9.532 5.031 3.521 1.00 97.06 75 ILE A CA 1
ATOM 607 C C . ILE A 1 75 ? -8.779 4.674 2.245 1.00 97.06 75 ILE A C 1
ATOM 609 O O . ILE A 1 75 ? -8.370 3.533 2.039 1.00 97.06 75 ILE A O 1
ATOM 613 N N . THR A 1 76 ? -8.612 5.659 1.370 1.00 97.75 76 THR A N 1
ATOM 614 C CA . THR A 1 76 ? -7.903 5.489 0.103 1.00 97.75 76 THR A CA 1
ATOM 615 C C . THR A 1 76 ? -6.602 6.273 0.114 1.00 97.75 76 THR A C 1
ATOM 617 O O . THR A 1 76 ? -6.523 7.342 0.719 1.00 97.75 76 THR A O 1
ATOM 620 N N . ILE A 1 77 ? -5.588 5.777 -0.581 1.00 98.12 77 ILE A N 1
ATOM 621 C CA . ILE A 1 77 ? -4.355 6.511 -0.853 1.00 98.12 77 ILE A CA 1
ATOM 622 C C . ILE A 1 77 ? -3.995 6.385 -2.328 1.00 98.12 77 ILE A C 1
ATOM 624 O O . ILE A 1 77 ? -3.979 5.289 -2.871 1.00 98.12 77 ILE A O 1
ATOM 628 N N . ALA A 1 78 ? -3.711 7.508 -2.976 1.00 97.94 78 ALA A N 1
ATOM 629 C CA . ALA A 1 78 ? -3.230 7.553 -4.349 1.00 97.94 78 ALA A CA 1
ATOM 630 C C . ALA A 1 78 ? -1.700 7.623 -4.364 1.00 97.94 78 ALA A C 1
ATOM 632 O O . ALA A 1 78 ? -1.137 8.504 -3.718 1.00 97.94 78 ALA A O 1
ATOM 633 N N . ILE A 1 79 ? -1.041 6.735 -5.107 1.00 97.81 79 ILE A N 1
ATOM 634 C CA . ILE A 1 79 ? 0.421 6.646 -5.223 1.00 97.81 79 ILE A CA 1
ATOM 635 C C . ILE A 1 79 ? 0.802 6.650 -6.702 1.00 97.81 79 ILE A C 1
ATOM 637 O O . ILE A 1 79 ? 0.215 5.920 -7.497 1.00 97.81 79 ILE A O 1
ATOM 641 N N . GLY A 1 80 ? 1.768 7.486 -7.078 1.00 96.12 80 GLY A N 1
ATOM 642 C CA . GLY A 1 80 ? 2.291 7.537 -8.439 1.00 96.12 80 GLY A CA 1
ATOM 643 C C . GLY A 1 80 ? 3.349 6.460 -8.637 1.00 96.12 80 GLY A C 1
ATOM 644 O O . GLY A 1 80 ? 4.275 6.354 -7.836 1.00 96.12 80 GLY A O 1
ATOM 645 N N . VAL A 1 81 ? 3.220 5.670 -9.698 1.00 95.44 81 VAL A N 1
ATOM 646 C CA . VAL A 1 81 ? 4.244 4.719 -10.139 1.00 95.44 81 VAL A CA 1
ATOM 647 C C . VAL A 1 81 ? 4.967 5.379 -11.296 1.00 95.44 81 VAL A C 1
ATOM 649 O O . VAL A 1 81 ? 4.439 5.440 -12.401 1.00 95.44 81 VAL A O 1
ATOM 652 N N . THR A 1 82 ? 6.122 5.968 -11.008 1.00 93.69 82 THR A N 1
ATOM 653 C CA . THR A 1 82 ? 6.851 6.790 -11.976 1.00 93.69 82 THR A CA 1
ATOM 654 C C . THR A 1 82 ? 7.918 5.988 -12.701 1.00 93.69 82 THR A C 1
ATOM 656 O O . THR A 1 82 ? 8.381 4.943 -12.236 1.00 93.69 82 THR A O 1
ATOM 659 N N . ARG A 1 83 ? 8.396 6.532 -13.815 1.00 91.12 83 ARG A N 1
ATOM 660 C CA . ARG A 1 83 ? 9.493 5.969 -14.591 1.00 91.12 83 ARG A CA 1
ATOM 661 C C . ARG A 1 83 ? 10.755 5.782 -13.762 1.00 91.12 83 ARG A C 1
ATOM 663 O O . ARG A 1 83 ? 11.283 4.678 -13.712 1.00 91.12 83 ARG A O 1
ATOM 670 N N . LYS A 1 84 ? 11.168 6.818 -13.033 1.00 91.00 84 LYS A N 1
ATOM 671 C CA . LYS A 1 84 ? 12.338 6.756 -12.142 1.00 91.00 84 LYS A CA 1
ATOM 672 C C . LYS A 1 84 ? 12.099 5.908 -10.890 1.00 91.00 84 LYS A C 1
ATOM 674 O O . LYS A 1 84 ? 13.041 5.339 -10.348 1.00 91.00 84 LYS A O 1
ATOM 679 N N . GLY A 1 85 ? 10.860 5.878 -10.399 1.00 91.00 85 GLY A N 1
ATOM 680 C CA . GLY A 1 85 ? 10.496 5.174 -9.171 1.00 91.00 85 GLY A CA 1
ATOM 681 C C . GLY A 1 85 ? 10.293 3.673 -9.356 1.00 91.00 85 GLY A C 1
ATOM 682 O O . GLY A 1 85 ? 10.434 2.937 -8.388 1.00 91.00 85 GLY A O 1
ATOM 683 N N . PHE A 1 86 ? 9.971 3.225 -10.572 1.00 93.94 86 PHE A N 1
ATOM 684 C CA . PHE A 1 86 ? 9.622 1.831 -10.838 1.00 93.94 86 PHE A CA 1
ATOM 685 C C . PHE A 1 86 ? 10.072 1.331 -12.218 1.00 93.94 86 PHE A C 1
ATOM 687 O O . PHE A 1 86 ? 10.705 0.285 -12.311 1.00 93.94 86 PHE A O 1
ATOM 694 N N . HIS A 1 87 ? 9.758 2.032 -13.313 1.00 90.12 87 HIS A N 1
ATOM 695 C CA . HIS A 1 87 ? 9.973 1.459 -14.655 1.00 90.12 87 HIS A CA 1
ATOM 696 C C . HIS A 1 87 ? 11.453 1.232 -14.991 1.00 90.12 87 HIS A C 1
ATOM 698 O O . HIS A 1 87 ? 11.788 0.224 -15.599 1.00 90.12 87 HIS A O 1
ATOM 704 N N . GLU A 1 88 ? 12.339 2.129 -14.564 1.00 92.12 88 GLU A N 1
ATOM 705 C CA . GLU A 1 88 ? 13.793 2.030 -14.778 1.00 92.12 88 GLU A CA 1
ATOM 706 C C . GLU A 1 88 ? 14.515 1.239 -13.679 1.00 92.12 88 GLU A C 1
ATOM 708 O O . GLU A 1 88 ? 15.741 1.187 -13.668 1.00 92.12 88 GLU A O 1
ATOM 713 N N . LYS A 1 89 ? 13.765 0.674 -12.730 1.00 93.19 89 LYS A N 1
ATOM 714 C CA . LYS A 1 89 ? 14.301 -0.084 -11.601 1.00 93.19 89 LYS A CA 1
ATOM 715 C C . LYS A 1 89 ? 14.493 -1.550 -11.947 1.00 93.19 89 LYS A C 1
ATOM 717 O O . LYS A 1 89 ? 13.753 -2.086 -12.770 1.00 93.19 89 LYS A O 1
ATOM 722 N N . GLU A 1 90 ? 15.449 -2.181 -11.277 1.00 92.38 90 GLU A N 1
ATOM 723 C CA . GLU A 1 90 ? 15.657 -3.623 -11.368 1.00 92.38 90 GLU A CA 1
ATOM 724 C C . GLU A 1 90 ? 14.566 -4.380 -10.593 1.00 92.38 90 GLU A C 1
ATOM 726 O O . GLU A 1 90 ? 13.843 -3.827 -9.760 1.00 92.38 90 GLU A O 1
ATOM 731 N N . GLU A 1 91 ? 14.447 -5.678 -10.844 1.00 90.06 91 GLU A N 1
ATOM 732 C CA . GLU A 1 91 ? 13.346 -6.514 -10.351 1.00 90.06 91 GLU A CA 1
ATOM 733 C C . GLU A 1 91 ? 13.179 -6.525 -8.825 1.00 90.06 91 GLU A C 1
ATOM 735 O O . GLU A 1 91 ? 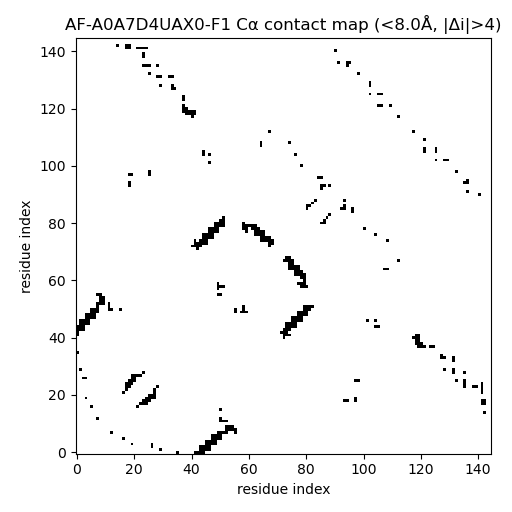12.061 -6.502 -8.299 1.00 90.06 91 GLU A O 1
ATOM 740 N N . PHE A 1 92 ? 14.288 -6.542 -8.084 1.00 92.75 92 PHE A N 1
ATOM 741 C CA . PHE A 1 92 ? 14.245 -6.451 -6.625 1.00 92.75 92 PHE A CA 1
ATOM 742 C C . PHE A 1 92 ? 13.727 -5.082 -6.164 1.00 92.75 92 PHE A C 1
ATOM 744 O O . PHE A 1 92 ? 12.774 -5.023 -5.389 1.00 92.75 92 PHE A O 1
ATOM 751 N N . GLU A 1 93 ? 14.265 -3.997 -6.723 1.00 94.94 93 GLU A N 1
ATOM 752 C CA . GLU A 1 93 ? 13.860 -2.623 -6.400 1.00 94.94 93 GLU A CA 1
ATOM 753 C C . GLU A 1 93 ? 12.384 -2.357 -6.754 1.00 94.94 93 GLU A C 1
ATOM 755 O O . GLU A 1 93 ? 11.678 -1.636 -6.048 1.00 94.94 93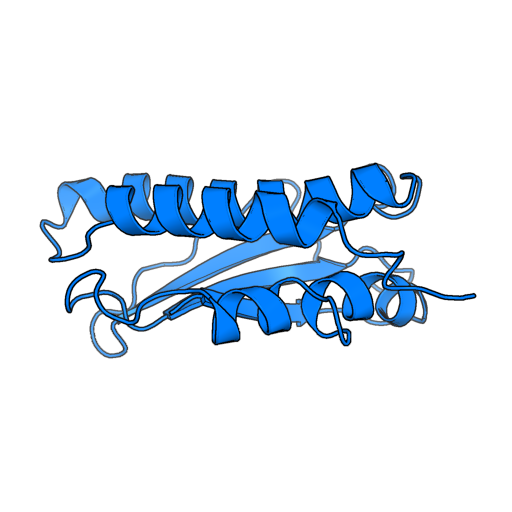 GLU A O 1
ATOM 760 N N . ARG A 1 94 ? 11.870 -2.965 -7.830 1.00 95.12 94 ARG A N 1
ATOM 761 C CA . ARG A 1 94 ? 10.444 -2.903 -8.195 1.00 95.12 94 ARG A CA 1
ATOM 762 C C . ARG A 1 94 ? 9.553 -3.564 -7.149 1.00 95.12 94 ARG A C 1
ATOM 764 O O . ARG A 1 94 ? 8.476 -3.053 -6.836 1.00 95.12 94 ARG A O 1
ATOM 771 N N . ARG A 1 95 ? 9.987 -4.686 -6.573 1.00 95.19 95 ARG A N 1
ATOM 772 C CA . ARG A 1 95 ? 9.265 -5.327 -5.466 1.00 95.19 95 ARG A CA 1
ATOM 773 C C . ARG A 1 95 ? 9.355 -4.501 -4.190 1.00 95.19 95 ARG A C 1
ATOM 775 O O . ARG A 1 95 ? 8.323 -4.310 -3.544 1.00 95.19 95 ARG A O 1
ATOM 782 N N . GLU A 1 96 ? 10.529 -3.957 -3.879 1.00 96.69 96 GLU A N 1
ATOM 783 C CA . GLU A 1 96 ? 10.706 -3.020 -2.765 1.00 96.69 96 GLU A CA 1
ATOM 784 C C . GLU A 1 96 ? 9.767 -1.824 -2.896 1.00 96.69 96 GLU A C 1
ATOM 786 O O . GLU A 1 96 ? 9.075 -1.498 -1.940 1.00 96.69 96 GLU A O 1
ATOM 791 N N . PHE A 1 97 ? 9.615 -1.248 -4.091 1.00 97.12 97 PHE A N 1
ATOM 792 C CA . PHE A 1 97 ? 8.671 -0.155 -4.324 1.00 97.12 97 PHE A CA 1
ATOM 793 C C . PHE A 1 97 ? 7.236 -0.509 -3.887 1.00 97.12 97 PHE A C 1
ATOM 795 O O . PHE A 1 97 ? 6.550 0.294 -3.244 1.00 97.12 97 PHE A O 1
ATOM 802 N N . VAL A 1 98 ? 6.753 -1.712 -4.212 1.00 97.19 98 VAL A N 1
ATOM 803 C CA . VAL A 1 98 ? 5.396 -2.154 -3.844 1.00 97.19 98 VAL A CA 1
ATOM 804 C C . VAL A 1 98 ? 5.274 -2.389 -2.330 1.00 97.19 98 VAL A C 1
ATOM 806 O O . VAL A 1 98 ? 4.265 -2.015 -1.721 1.00 97.19 98 VAL A O 1
ATOM 809 N N . VAL A 1 99 ? 6.317 -2.933 -1.698 1.00 97.81 99 VAL A N 1
ATOM 810 C CA . VAL A 1 99 ? 6.393 -3.097 -0.236 1.00 97.81 99 VAL A CA 1
ATOM 811 C C . VAL A 1 99 ? 6.404 -1.742 0.465 1.00 97.81 99 VAL A C 1
ATOM 813 O O . VAL A 1 99 ? 5.549 -1.473 1.312 1.00 97.81 99 VAL A O 1
ATOM 816 N N . ASP A 1 100 ? 7.318 -0.861 0.080 1.00 98.00 100 ASP A N 1
ATOM 817 C CA . ASP A 1 100 ? 7.510 0.453 0.680 1.00 98.00 100 ASP A CA 1
ATOM 818 C C . ASP A 1 100 ? 6.265 1.316 0.538 1.00 98.00 100 ASP A C 1
ATOM 820 O O . ASP A 1 100 ? 5.829 1.941 1.506 1.00 98.00 100 ASP A O 1
ATOM 824 N N . SER A 1 101 ? 5.632 1.302 -0.637 1.00 97.75 101 SER A N 1
ATOM 825 C CA . SER A 1 101 ? 4.373 2.014 -0.857 1.00 97.75 101 SER A CA 1
ATOM 826 C C . SER A 1 101 ? 3.227 1.454 -0.002 1.00 97.75 101 SER A C 1
ATOM 828 O O . SER A 1 101 ? 2.432 2.235 0.528 1.00 97.75 101 SER A O 1
ATOM 830 N N . THR A 1 102 ? 3.179 0.136 0.229 1.00 98.12 102 THR A N 1
ATOM 831 C CA . THR A 1 102 ? 2.210 -0.496 1.144 1.00 98.12 102 THR A CA 1
ATOM 832 C C . THR A 1 102 ? 2.458 -0.093 2.600 1.00 98.12 102 THR A C 1
ATOM 834 O O . THR A 1 102 ? 1.540 0.345 3.299 1.00 98.12 102 THR A O 1
ATOM 837 N N . LEU A 1 103 ? 3.704 -0.162 3.070 1.00 98.44 103 LEU A N 1
ATOM 838 C CA . LEU A 1 103 ? 4.073 0.243 4.430 1.00 98.44 103 LEU A CA 1
ATOM 839 C C . LEU A 1 103 ? 3.838 1.741 4.657 1.00 98.44 103 LEU A C 1
ATOM 841 O O . LEU A 1 103 ? 3.371 2.154 5.723 1.00 98.44 103 LEU A O 1
ATOM 845 N N . LEU A 1 104 ? 4.137 2.565 3.654 1.00 97.94 104 LEU A N 1
ATOM 846 C CA . LEU A 1 104 ? 3.891 4.000 3.675 1.00 97.94 104 LEU A CA 1
ATOM 847 C C . LEU A 1 104 ? 2.395 4.306 3.774 1.00 97.94 104 LEU A C 1
ATOM 849 O O . LEU A 1 104 ? 2.000 5.128 4.601 1.00 97.94 104 LEU A O 1
ATOM 853 N N . ALA A 1 105 ? 1.556 3.613 3.001 1.00 98.19 105 ALA A N 1
ATOM 854 C CA . ALA A 1 105 ? 0.103 3.749 3.058 1.00 98.19 105 ALA A CA 1
ATOM 855 C C . ALA A 1 105 ? -0.455 3.502 4.467 1.00 98.19 105 ALA A C 1
ATOM 857 O O . ALA A 1 105 ? -1.269 4.288 4.965 1.00 98.19 105 ALA A O 1
ATOM 858 N N . ILE A 1 106 ? 0.023 2.450 5.135 1.00 97.81 106 ILE A N 1
ATOM 859 C CA . ILE A 1 106 ? -0.365 2.109 6.509 1.00 97.81 106 ILE A CA 1
ATOM 860 C C . ILE A 1 106 ? 0.063 3.218 7.475 1.00 97.81 106 ILE A C 1
ATOM 862 O O . ILE A 1 106 ? -0.757 3.711 8.251 1.00 97.81 106 ILE A O 1
ATOM 866 N N . LYS A 1 107 ? 1.323 3.670 7.398 1.00 97.94 107 LYS A N 1
ATOM 867 C CA . LYS A 1 107 ? 1.859 4.738 8.262 1.00 97.94 107 LYS A CA 1
ATOM 868 C C . LYS A 1 107 ? 1.100 6.057 8.091 1.00 97.94 107 LYS A C 1
ATOM 870 O O . LYS A 1 107 ? 0.729 6.691 9.078 1.00 97.94 107 LYS A O 1
ATOM 875 N N . LEU A 1 108 ? 0.832 6.465 6.851 1.00 97.50 108 LEU A N 1
ATOM 876 C CA . LEU A 1 108 ? 0.085 7.690 6.562 1.00 97.50 108 LEU A CA 1
ATOM 877 C C . LEU A 1 108 ? -1.358 7.596 7.070 1.00 97.50 108 LEU A C 1
ATOM 879 O O . LEU A 1 108 ? -1.870 8.551 7.660 1.00 97.50 108 LEU A O 1
ATOM 883 N N . SER A 1 109 ? -1.989 6.431 6.915 1.00 96.94 109 SER A N 1
ATOM 884 C CA . SER A 1 109 ? -3.333 6.171 7.441 1.00 96.94 109 SER A CA 1
ATOM 885 C C . SER A 1 109 ? -3.364 6.232 8.965 1.00 96.94 109 SER A C 1
ATOM 887 O O . SER A 1 109 ? -4.200 6.947 9.521 1.00 96.94 109 SER A O 1
ATOM 889 N N . LYS A 1 110 ? -2.401 5.593 9.645 1.00 96.69 110 LYS A N 1
ATOM 890 C CA . LYS A 1 110 ? -2.232 5.688 11.103 1.00 96.69 110 LYS A CA 1
ATOM 891 C C . LYS A 1 110 ? -2.160 7.148 11.547 1.00 96.69 110 LYS A C 1
ATOM 893 O O . LYS A 1 110 ? -2.935 7.571 12.401 1.00 96.69 110 LYS A O 1
ATOM 898 N N . ASN A 1 111 ? -1.293 7.940 10.919 1.00 95.75 111 ASN A N 1
ATOM 899 C CA . ASN A 1 111 ? -1.097 9.347 11.273 1.00 95.75 111 ASN A CA 1
ATOM 900 C C . ASN A 1 111 ? -2.369 10.188 11.073 1.00 95.75 111 ASN A C 1
ATOM 902 O O . ASN A 1 111 ? -2.713 11.001 11.933 1.00 95.75 111 ASN A O 1
ATOM 906 N N . LYS A 1 112 ? -3.108 9.976 9.975 1.00 94.81 112 LYS A N 1
ATOM 907 C CA . LYS A 1 112 ? -4.359 10.706 9.703 1.00 94.81 112 LYS A CA 1
ATOM 908 C C . LYS A 1 112 ? -5.489 10.326 10.660 1.00 94.81 112 LYS A C 1
ATOM 910 O O . LYS A 1 112 ? -6.323 11.173 10.988 1.00 94.81 112 LYS A O 1
ATOM 915 N N . LEU A 1 113 ? -5.541 9.068 11.095 1.00 94.62 113 LEU A N 1
ATOM 916 C CA . LEU A 1 113 ? -6.619 8.548 11.939 1.00 94.62 113 LEU A CA 1
ATOM 917 C C . LEU A 1 113 ? -6.304 8.578 13.436 1.00 94.62 113 LEU A C 1
ATOM 919 O O . LEU A 1 113 ? -7.225 8.431 14.236 1.00 94.62 113 LEU A O 1
ATOM 923 N N . PHE A 1 114 ? -5.062 8.869 13.826 1.00 91.38 114 PHE A N 1
ATOM 924 C CA . PHE A 1 114 ? -4.611 8.867 15.220 1.00 91.38 114 PHE A CA 1
ATOM 925 C C . PHE A 1 114 ? -5.530 9.658 16.167 1.00 91.38 114 PHE A C 1
ATOM 927 O O . PHE A 1 114 ? -5.928 9.175 17.224 1.00 91.38 114 PHE A O 1
ATOM 934 N N . LYS A 1 115 ? -5.950 10.865 15.765 1.00 89.31 115 LYS A N 1
ATOM 935 C CA . LYS A 1 115 ? -6.810 11.731 16.595 1.00 89.31 115 LYS A CA 1
ATOM 936 C C . LYS A 1 115 ? -8.281 11.296 16.640 1.00 89.31 115 LYS A C 1
ATOM 938 O O . LYS A 1 115 ? -9.043 11.845 17.430 1.00 89.31 115 LYS A O 1
ATOM 943 N N . LYS A 1 116 ? -8.702 10.347 15.797 1.00 89.69 116 LYS A N 1
ATOM 944 C CA . LYS A 1 116 ? -10.106 9.926 15.668 1.00 89.69 116 LYS A CA 1
ATOM 945 C C . LYS A 1 116 ? -10.523 8.845 16.672 1.00 89.69 116 LYS A C 1
ATOM 947 O O . LYS A 1 116 ? -11.703 8.519 16.696 1.00 89.69 116 LYS A O 1
ATOM 952 N N . LYS A 1 117 ? -9.596 8.331 17.499 1.00 90.19 117 LYS A N 1
ATOM 953 C CA . LYS A 1 117 ? -9.852 7.291 18.520 1.00 90.19 117 LYS A CA 1
ATOM 954 C C . LYS A 1 117 ? -10.594 6.061 17.961 1.00 90.19 117 LYS A C 1
ATOM 956 O O . LYS A 1 117 ? -11.480 5.524 18.615 1.00 90.19 117 LYS A O 1
ATOM 961 N N . LEU A 1 118 ? -10.262 5.665 16.732 1.00 94.44 118 LEU A N 1
ATOM 962 C CA . LEU A 1 118 ? -10.835 4.490 16.073 1.00 94.44 118 LEU A CA 1
ATOM 963 C C . LEU A 1 118 ? -10.195 3.214 16.626 1.00 94.44 118 LEU A C 1
ATOM 965 O O . LEU A 1 118 ? -8.998 3.206 16.916 1.00 94.44 118 LEU A O 1
ATOM 969 N N . ASN A 1 119 ? -10.973 2.139 16.723 1.00 95.50 119 ASN A N 1
ATOM 970 C CA . ASN A 1 119 ? -10.482 0.815 17.083 1.00 95.50 119 ASN A CA 1
ATOM 971 C C . ASN A 1 119 ? -9.779 0.167 15.880 1.00 95.50 119 ASN A C 1
ATOM 973 O O . ASN A 1 119 ? -10.393 -0.593 15.126 1.00 95.50 119 ASN A O 1
ATOM 977 N N . ILE A 1 120 ? -8.512 0.531 15.672 1.00 95.81 120 ILE A N 1
ATOM 978 C CA . ILE A 1 120 ? -7.647 -0.000 14.614 1.00 95.81 120 ILE A CA 1
ATOM 979 C C . ILE A 1 120 ? -6.253 -0.235 15.199 1.00 95.81 120 ILE A C 1
ATOM 981 O O . ILE A 1 120 ? -5.601 0.711 15.649 1.00 95.81 120 ILE A O 1
ATOM 985 N N . ASP A 1 121 ? -5.767 -1.470 15.139 1.00 96.25 121 ASP A N 1
ATOM 986 C CA . ASP A 1 121 ? -4.411 -1.830 15.548 1.00 96.25 121 ASP A CA 1
ATOM 987 C C . ASP A 1 121 ? -3.439 -1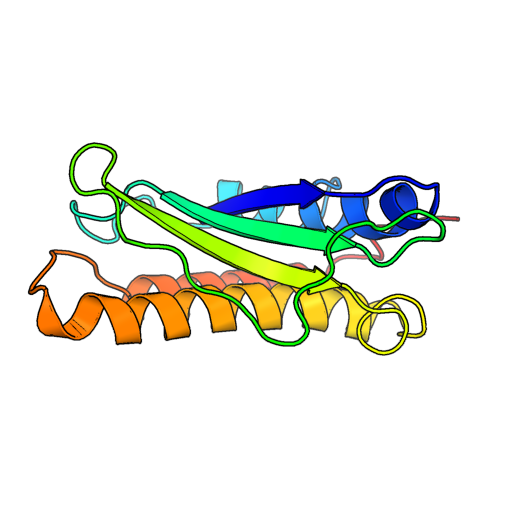.710 14.366 1.00 96.25 121 ASP A C 1
ATOM 989 O O . ASP A 1 121 ? -3.057 -2.680 13.704 1.00 96.25 121 ASP A O 1
ATOM 993 N N . PHE A 1 122 ? -3.054 -0.466 14.076 1.00 95.94 122 PHE A N 1
ATOM 994 C CA . PHE A 1 122 ? -2.090 -0.167 13.018 1.00 95.94 122 PHE A CA 1
ATOM 995 C C . PHE A 1 122 ? -0.699 -0.750 13.283 1.00 95.94 122 PHE A C 1
ATOM 997 O O . PHE A 1 122 ? 0.039 -0.971 12.325 1.00 95.94 122 PHE A O 1
ATOM 1004 N N . ASP A 1 123 ? -0.319 -0.964 14.543 1.00 96.12 123 ASP A N 1
ATOM 1005 C CA . ASP A 1 123 ? 1.008 -1.479 14.884 1.00 96.12 123 ASP A CA 1
ATOM 1006 C C . ASP A 1 123 ? 1.093 -2.981 14.618 1.00 96.12 123 ASP A C 1
ATOM 1008 O O . ASP A 1 123 ? 2.040 -3.428 13.966 1.00 96.12 123 ASP A O 1
ATOM 1012 N N . LYS A 1 124 ? 0.062 -3.743 15.004 1.00 96.50 124 LYS A N 1
ATOM 1013 C CA . LYS A 1 124 ? -0.081 -5.152 14.618 1.00 96.50 124 LYS A CA 1
ATOM 1014 C C . LYS A 1 124 ? -0.151 -5.307 13.101 1.00 96.50 124 LYS A C 1
ATOM 1016 O O . LYS A 1 124 ? 0.609 -6.095 12.545 1.00 96.50 124 LYS A O 1
ATOM 1021 N N . LEU A 1 125 ? -0.975 -4.502 12.419 1.00 96.44 125 LEU A N 1
ATOM 1022 C CA . LEU A 1 125 ? -1.055 -4.511 10.954 1.00 96.44 125 LEU A CA 1
ATOM 1023 C C . LEU A 1 125 ? 0.309 -4.256 10.303 1.00 96.44 125 LEU A C 1
ATOM 1025 O O . LEU A 1 125 ? 0.706 -4.974 9.390 1.00 96.44 125 LEU A O 1
ATOM 1029 N N . LEU A 1 126 ? 1.032 -3.229 10.754 1.00 97.06 126 LEU A N 1
ATOM 1030 C CA . LEU A 1 126 ? 2.325 -2.875 10.176 1.00 97.06 126 LEU A CA 1
ATOM 1031 C C . LEU A 1 126 ? 3.359 -3.988 10.381 1.00 97.06 126 LEU A C 1
ATOM 1033 O O . LEU A 1 126 ? 4.150 -4.251 9.478 1.00 97.06 126 LEU A O 1
ATOM 1037 N N . ASN A 1 127 ? 3.367 -4.628 11.551 1.00 96.88 127 ASN A N 1
ATOM 1038 C CA . ASN A 1 127 ? 4.284 -5.727 11.847 1.00 96.88 127 ASN A CA 1
ATOM 1039 C C . ASN A 1 127 ? 3.966 -6.976 11.020 1.00 96.88 127 ASN A C 1
ATOM 1041 O O . ASN A 1 127 ? 4.883 -7.566 10.449 1.00 96.88 127 ASN A O 1
ATOM 1045 N N . ASP A 1 128 ? 2.688 -7.330 10.886 1.00 96.56 128 ASP A N 1
ATOM 1046 C CA . ASP A 1 128 ? 2.273 -8.455 10.050 1.00 96.56 128 ASP A CA 1
ATOM 1047 C C . ASP A 1 128 ? 2.621 -8.206 8.581 1.00 96.56 128 ASP A C 1
ATOM 1049 O O . ASP A 1 128 ? 3.222 -9.062 7.941 1.00 96.56 128 ASP A O 1
ATOM 1053 N N . VAL A 1 129 ? 2.338 -7.010 8.058 1.00 96.94 129 VAL A N 1
ATOM 1054 C CA . VAL A 1 129 ? 2.673 -6.656 6.670 1.00 96.94 129 VAL A CA 1
ATOM 1055 C C . VAL A 1 129 ? 4.177 -6.696 6.427 1.00 96.94 129 VAL A C 1
ATOM 1057 O O . VAL A 1 129 ? 4.583 -7.176 5.378 1.00 96.94 129 VAL A O 1
ATOM 1060 N N . LYS A 1 130 ? 5.016 -6.251 7.372 1.00 97.25 130 LYS A N 1
ATOM 1061 C CA . LYS A 1 130 ? 6.480 -6.386 7.249 1.00 97.25 130 LYS A CA 1
ATOM 1062 C C . LYS A 1 130 ? 6.907 -7.849 7.163 1.00 97.25 130 LYS A C 1
ATOM 1064 O O . LYS A 1 130 ? 7.627 -8.206 6.242 1.00 97.25 130 LYS A O 1
ATOM 1069 N N . ARG A 1 131 ? 6.406 -8.696 8.068 1.00 96.12 131 ARG A N 1
ATOM 1070 C CA . ARG A 1 131 ? 6.696 -10.137 8.057 1.00 96.12 131 ARG A C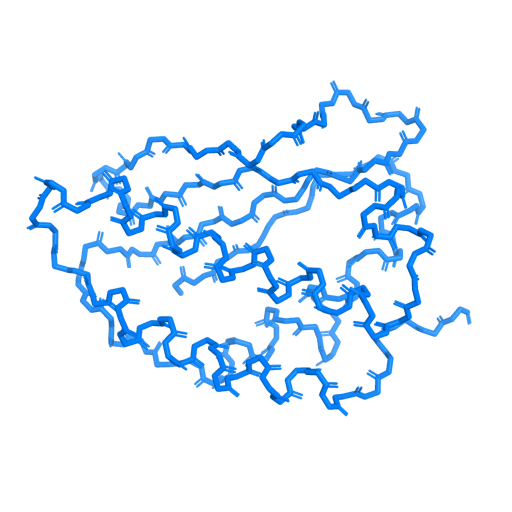A 1
ATOM 1071 C C . ARG A 1 131 ? 6.313 -10.772 6.717 1.00 96.12 131 ARG A C 1
ATOM 1073 O O . ARG A 1 131 ? 7.073 -11.558 6.168 1.00 96.12 131 ARG A O 1
ATOM 1080 N N . VAL A 1 132 ? 5.133 -10.441 6.195 1.00 95.12 132 VAL A N 1
ATOM 1081 C CA . VAL A 1 132 ? 4.659 -10.970 4.908 1.00 95.12 132 VAL A CA 1
ATOM 1082 C C . VAL A 1 132 ? 5.458 -10.398 3.735 1.00 95.12 132 VAL A C 1
ATOM 1084 O O . VAL A 1 132 ? 5.749 -11.111 2.775 1.00 95.12 132 VAL A O 1
ATOM 1087 N N . ALA A 1 133 ? 5.853 -9.128 3.811 1.00 94.88 133 ALA A N 1
ATOM 1088 C CA . ALA A 1 133 ? 6.692 -8.491 2.807 1.00 94.88 133 ALA A CA 1
ATOM 1089 C C . ALA A 1 133 ? 8.074 -9.152 2.700 1.00 94.88 133 ALA A C 1
ATOM 1091 O O . ALA A 1 133 ? 8.563 -9.327 1.586 1.00 94.88 133 ALA A O 1
ATOM 1092 N N . ASP A 1 134 ? 8.663 -9.587 3.817 1.00 94.12 134 ASP A N 1
ATOM 1093 C CA . ASP A 1 134 ? 9.937 -10.315 3.811 1.00 94.12 134 ASP A CA 1
ATOM 1094 C C . ASP A 1 134 ? 9.848 -11.617 2.995 1.00 94.12 134 ASP A C 1
ATOM 1096 O O . ASP A 1 134 ? 10.810 -11.993 2.329 1.00 94.12 134 ASP A O 1
ATOM 1100 N N . GLU A 1 135 ? 8.693 -12.293 2.995 1.00 90.06 135 GLU A N 1
ATOM 1101 C CA . GLU A 1 135 ? 8.446 -13.454 2.129 1.00 90.06 135 GLU A CA 1
ATOM 1102 C C . GLU A 1 135 ? 8.211 -13.043 0.671 1.00 90.06 135 GLU A C 1
ATOM 1104 O O . GLU A 1 135 ? 8.765 -13.652 -0.245 1.00 90.06 135 GLU A O 1
ATOM 1109 N N . TYR A 1 136 ? 7.452 -11.968 0.437 1.00 93.12 136 TYR A N 1
ATOM 1110 C CA . TYR A 1 136 ? 7.221 -11.433 -0.908 1.00 93.12 136 TYR A CA 1
ATOM 1111 C C . TYR A 1 136 ? 8.534 -11.109 -1.652 1.00 93.12 136 TYR A C 1
ATOM 1113 O O . TYR A 1 136 ? 8.695 -11.427 -2.835 1.00 93.12 136 TYR A O 1
ATOM 1121 N N . LEU A 1 137 ? 9.510 -10.539 -0.942 1.00 94.25 137 LEU A N 1
ATOM 1122 C CA . LEU A 1 137 ? 10.826 -10.184 -1.481 1.00 94.25 137 LEU A CA 1
ATOM 1123 C C . LEU A 1 137 ? 11.722 -11.395 -1.804 1.00 94.25 137 LEU A C 1
ATOM 1125 O O . LEU A 1 137 ? 12.725 -11.238 -2.500 1.00 94.25 137 LEU A O 1
ATOM 1129 N N . LYS A 1 138 ? 11.366 -12.606 -1.354 1.00 91.38 138 LYS A N 1
ATOM 1130 C CA . LYS A 1 138 ? 12.110 -13.846 -1.645 1.00 91.38 138 LYS A CA 1
ATOM 1131 C C . LYS A 1 138 ? 11.603 -14.587 -2.879 1.00 91.38 138 LYS A C 1
ATOM 1133 O O . LYS A 1 138 ? 12.318 -15.442 -3.396 1.00 91.38 138 LYS A O 1
ATOM 1138 N N . TYR A 1 139 ? 10.388 -14.299 -3.351 1.00 85.12 139 TYR A N 1
ATOM 1139 C CA . TYR A 1 139 ? 9.831 -14.994 -4.515 1.00 85.12 139 TYR A CA 1
ATOM 1140 C C . TYR A 1 139 ? 10.637 -14.725 -5.795 1.00 85.12 139 TYR A C 1
ATOM 1142 O O . TYR A 1 139 ? 11.322 -13.705 -5.893 1.00 85.12 139 TYR A O 1
ATOM 1150 N N . PRO A 1 140 ? 10.575 -15.629 -6.786 1.00 78.25 140 PRO A N 1
ATOM 1151 C CA . PRO A 1 140 ? 11.108 -15.346 -8.111 1.00 78.25 140 PRO A CA 1
ATOM 1152 C C . PRO A 1 140 ? 10.334 -14.201 -8.775 1.00 78.25 140 PRO A C 1
ATOM 1154 O O . PRO A 1 140 ? 9.235 -13.836 -8.349 1.00 78.25 140 PRO A O 1
ATOM 1157 N N . GLU A 1 141 ? 10.929 -13.641 -9.822 1.00 69.69 141 GLU A N 1
ATOM 1158 C CA . GLU A 1 141 ? 10.409 -12.482 -10.544 1.00 69.69 141 GLU A CA 1
ATOM 1159 C C . GLU A 1 141 ? 8.958 -12.713 -11.005 1.00 69.69 141 GLU A C 1
ATOM 1161 O O . GLU A 1 141 ? 8.649 -13.748 -11.607 1.00 69.69 141 GLU A O 1
ATOM 1166 N N . PRO A 1 142 ? 8.032 -11.782 -10.703 1.00 68.69 142 PRO A N 1
ATOM 1167 C CA . PRO A 1 142 ? 6.635 -11.928 -11.090 1.00 68.69 142 PRO A CA 1
ATOM 1168 C C . PRO A 1 142 ? 6.403 -11.628 -12.579 1.00 68.69 142 PRO A C 1
ATOM 1170 O O . PRO A 1 142 ? 5.3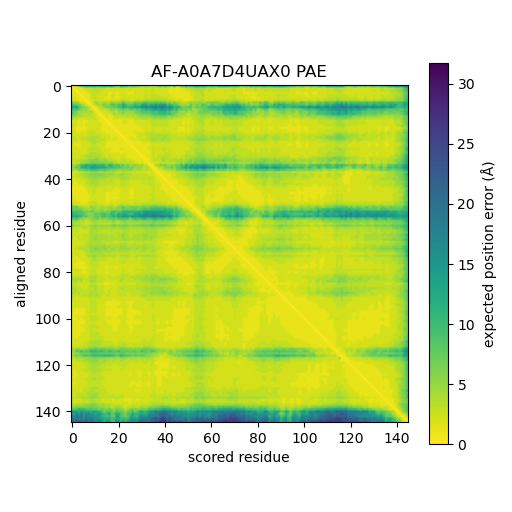34 -11.959 -13.093 1.00 68.69 142 PRO A O 1
ATOM 1173 N N . TYR A 1 143 ? 7.376 -11.019 -13.263 1.00 58.03 143 TYR A N 1
ATOM 1174 C CA . TYR A 1 143 ? 7.328 -10.679 -14.681 1.00 58.03 143 TYR A CA 1
ATOM 1175 C C . TYR A 1 143 ? 8.362 -11.511 -15.451 1.00 58.03 143 TYR A C 1
ATOM 1177 O O . TYR A 1 143 ? 9.559 -11.357 -15.238 1.00 58.03 143 TYR A O 1
ATOM 1185 N N . PHE A 1 144 ? 7.900 -12.388 -16.344 1.00 52.00 144 PHE A N 1
ATOM 1186 C CA . PHE A 1 144 ? 8.743 -12.973 -17.388 1.00 52.00 144 PHE A CA 1
ATOM 1187 C C . PHE A 1 144 ? 8.437 -12.221 -18.695 1.00 52.00 144 PHE A C 1
ATOM 1189 O O . PHE A 1 144 ? 7.263 -12.205 -19.076 1.00 52.00 144 PHE A O 1
ATOM 1196 N N . PRO A 1 145 ? 9.427 -11.561 -19.329 1.00 50.03 145 PRO A N 1
ATOM 1197 C CA . PRO A 1 145 ? 9.247 -10.901 -20.622 1.00 50.03 145 PRO A CA 1
ATOM 1198 C C . PRO A 1 145 ? 8.901 -11.878 -21.753 1.00 50.03 145 PRO A C 1
ATOM 1200 O O . PRO A 1 145 ? 9.282 -13.069 -21.663 1.00 50.03 145 PRO A O 1
#

Organism: NCBI:txid2740462

Sequence (145 aa):
MIGYYISCSDEVCDMFKPYVWGKHGIDTVMKIELSNDYGTDLNLLL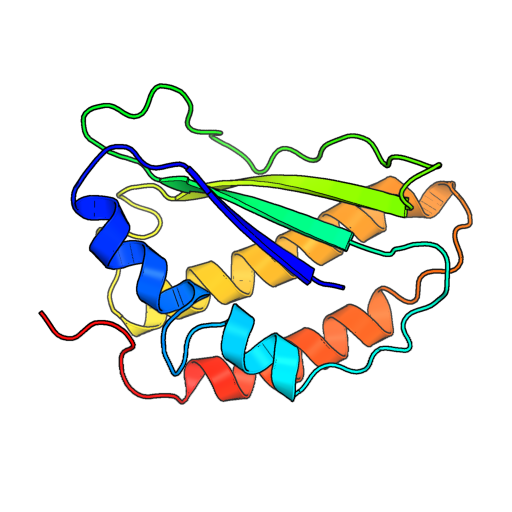IQYYVEGKFSNYLPIEPKLGNYKKDSKDITIAIGVTRKGFHEKEEFERREFVVDSTLLAIKLSKNKLFKKKLNIDFDKLLNDVKRVADEYLKYPEPYFP

Foldseek 3Di:
DEEEAEADDDPVVVVLVLCCPFPLHLVNLCVVQDDPPFFDLAPYEYEYEQEDDPPRPDFDPDKDKADQDRVNSYIYIYHYHDCVQAVVDDQLSNNVSVLVSVLVSLVVVCVVCVVVPGTGNSVSVSVSSVVSSVVSSPDPRSDDD

Mean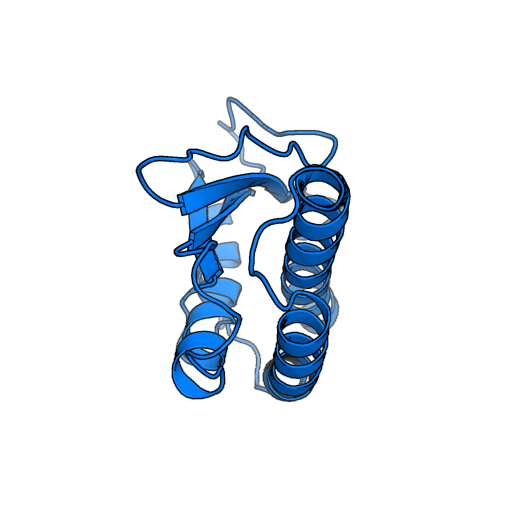 predicted aligned error: 3.94 Å

Nearest PDB structures (foldseek):
  8pk6-assembly2_C  TM=3.199E-01  e=1.207E+00  Homo sapiens
  9fa4-assembly1_A  TM=3.764E-01  e=6.069E+00  Homo sapiens

InterPro domains:
  IPR029078 Immunity protein 44 [PF15571] (35-133)

Secondary structure (DSSP, 8-state):
-EEEEEE--STHHHHHHHHHHSTT-HHHHHHHH--S-SBSS-SEEEEEEEE--TT-S---SS-EEPPPBTTTTEEEEEEEE-IIIIITS-HHHHHHHHHHHHHHHHHHHHHHHGGGT--B-HHHHHHHHHHHHHHHTTSPPS---

Solvent-accessible surface area (backbone atoms only — not comparable to full-atom values): 8305 Å² total; per-residue (Å²): 87,78,45,80,44,81,47,62,72,48,74,65,40,71,68,54,46,21,57,40,70,21,96,69,2,51,56,48,52,48,69,73,72,55,80,89,82,42,56,82,54,54,53,34,44,35,42,33,38,21,40,62,42,97,71,51,88,65,69,48,93,56,76,45,72,53,71,73,38,78,90,72,21,29,37,40,32,38,36,45,43,35,54,86,68,33,72,76,43,53,74,67,56,37,50,46,45,57,47,51,53,51,55,45,51,52,53,53,48,44,66,74,44,58,89,67,75,61,51,55,41,56,65,60,49,51,52,51,50,50,60,51,41,61,55,52,74,66,54,77,80,55,73,80,136

pLDDT: mean 91.81, std 8.24, range [50.03, 98.44]

Radius of gyration: 15.04 Å; Cα contacts (8 Å, |Δi|>4): 230; chains: 1; bounding box: 36×29×41 Å